Protein AF-A0A6I5CFZ6-F1 (afdb_monomer_lite)

Foldseek 3Di:
DCCVPDVCVVVVVVVVVVCLVVDDPVQVVCCVPPVDHDDSLLVVLVVVLLVVLCVLPNPVSSVVLVVDPVSDDDSVCSVPSPCSSPPDDPPCVVVVVVVVCVVVPDPPPPPPDDDDDDDDDDDDDDDDDDDDD

Sequence (133 aa):
AAKPRLSSADALRETLRRRRASGGPAEQTFATLIGLELRPRRLRDASRLWASLTDARGVEGRDALWAHPDMLPTAADLDDPDGFVHREQLDFSELDKMLGEAASGKPDLHKKDPGEGRASEDGAGDGKDNGTE

pLDDT: mean 78.16, std 19.42, range [32.56, 95.81]

Secondary structure (DSSP, 8-state):
--GGG-TTHHHHHHHHHHHHHH--HHHHHHHHHH-----HHHHHHHHHHHHHHHHHHHHHHHHGGGGSGGGS--TTTTT-HHHHHTPPPP--HHHHHHHHHHHTT----------------------------

Radius of gyration: 34.31 Å; chains: 1; bounding box: 75×89×64 Å

Structure (mmCIF, N/CA/C/O backbone):
data_AF-A0A6I5CFZ6-F1
#
_entry.id   AF-A0A6I5CFZ6-F1
#
loop_
_atom_site.group_PDB
_atom_site.id
_atom_site.type_symbol
_atom_site.label_atom_id
_atom_site.label_alt_id
_atom_site.label_comp_id
_atom_site.label_asym_id
_atom_site.label_entity_id
_atom_site.label_seq_id
_atom_site.pdbx_PDB_ins_code
_atom_site.Cartn_x
_atom_site.Cartn_y
_atom_site.Cartn_z
_atom_site.occupancy
_atom_site.B_iso_or_equiv
_atom_site.auth_seq_id
_atom_site.auth_comp_id
_atom_site.auth_asym_id
_atom_site.auth_atom_id
_atom_site.pdbx_PDB_model_num
ATOM 1 N N . ALA A 1 1 ? 9.839 13.788 -17.012 1.00 61.31 1 ALA A N 1
ATOM 2 C CA . ALA A 1 1 ? 10.740 14.598 -16.170 1.00 61.31 1 ALA A CA 1
ATOM 3 C C . ALA A 1 1 ? 12.231 14.315 -16.419 1.00 61.31 1 ALA A C 1
ATOM 5 O O . ALA A 1 1 ? 12.897 15.201 -16.920 1.00 61.31 1 ALA A O 1
ATOM 6 N N . ALA A 1 2 ? 12.774 13.116 -16.153 1.00 71.31 2 ALA A N 1
ATOM 7 C CA . ALA A 1 2 ? 14.239 12.908 -16.143 1.00 71.31 2 ALA A CA 1
ATOM 8 C C . ALA A 1 2 ? 14.950 12.744 -17.515 1.00 71.31 2 ALA A C 1
ATOM 10 O O . ALA A 1 2 ? 16.171 12.850 -17.590 1.00 71.31 2 ALA A O 1
ATOM 11 N N . LYS A 1 3 ? 14.207 12.499 -18.604 1.00 70.94 3 LYS A N 1
ATOM 12 C CA . LYS A 1 3 ? 14.749 12.161 -19.940 1.00 70.94 3 LYS A CA 1
ATOM 13 C C . LYS A 1 3 ? 15.743 13.189 -20.535 1.00 70.94 3 LYS A C 1
ATOM 15 O O . LYS A 1 3 ? 16.739 12.752 -21.096 1.00 70.94 3 LYS A O 1
ATOM 20 N N . PRO A 1 4 ? 15.557 14.516 -20.382 1.00 81.06 4 PRO A N 1
ATOM 21 C CA . PRO A 1 4 ? 16.484 15.511 -20.938 1.00 81.06 4 PRO A CA 1
ATOM 22 C C . PRO A 1 4 ? 17.865 15.550 -20.265 1.00 81.06 4 PRO A C 1
ATOM 24 O O . PRO A 1 4 ? 18.798 16.095 -20.838 1.00 81.06 4 PRO A O 1
ATOM 27 N N . ARG A 1 5 ? 17.998 15.009 -19.044 1.00 85.19 5 ARG A N 1
ATOM 28 C CA . ARG A 1 5 ? 19.239 15.055 -18.244 1.00 85.19 5 ARG A CA 1
ATOM 29 C C . ARG A 1 5 ? 19.951 13.703 -18.144 1.00 85.19 5 ARG A C 1
ATOM 31 O O . ARG A 1 5 ? 21.043 13.626 -17.598 1.00 85.19 5 ARG A O 1
ATOM 38 N N . LEU A 1 6 ? 19.332 12.642 -18.659 1.00 86.75 6 LEU A N 1
ATOM 39 C CA . LEU A 1 6 ? 19.849 11.276 -18.633 1.00 86.75 6 LEU A CA 1
ATOM 40 C C . LEU A 1 6 ? 19.734 10.682 -20.037 1.00 86.75 6 LEU A C 1
ATOM 42 O O . LEU A 1 6 ? 18.681 10.168 -20.415 1.00 86.75 6 LEU A O 1
ATOM 46 N N . SER A 1 7 ? 20.829 10.727 -20.798 1.00 85.88 7 SER A N 1
ATOM 47 C CA . SER A 1 7 ? 20.907 10.181 -22.163 1.00 85.88 7 SER A CA 1
ATOM 48 C C . SER A 1 7 ? 20.545 8.691 -22.235 1.00 85.88 7 SER A C 1
ATOM 50 O O . SER A 1 7 ? 19.989 8.232 -23.227 1.00 85.88 7 SER A O 1
ATOM 52 N N . SER A 1 8 ? 20.782 7.944 -21.154 1.00 90.06 8 SER A N 1
ATOM 53 C CA . SER A 1 8 ? 20.478 6.516 -21.012 1.00 90.06 8 SER A CA 1
ATOM 54 C C . SER A 1 8 ? 19.150 6.216 -20.297 1.00 90.06 8 SER A C 1
ATOM 56 O O . SER A 1 8 ? 18.912 5.078 -19.889 1.00 90.06 8 SER A O 1
ATOM 58 N N . ALA A 1 9 ? 18.253 7.199 -20.144 1.00 92.31 9 ALA A N 1
ATOM 59 C CA . ALA A 1 9 ? 17.012 7.044 -19.377 1.00 92.31 9 ALA A CA 1
ATOM 60 C C . ALA A 1 9 ? 16.118 5.879 -19.844 1.00 92.31 9 ALA A C 1
ATOM 62 O O . ALA A 1 9 ? 15.521 5.198 -19.009 1.00 92.31 9 ALA A O 1
ATOM 63 N N . ASP A 1 10 ? 16.012 5.637 -21.153 1.00 91.12 10 ASP A N 1
ATOM 64 C CA . ASP A 1 10 ? 15.170 4.557 -21.684 1.00 91.12 10 ASP A CA 1
ATOM 65 C C . ASP A 1 10 ? 15.796 3.174 -21.434 1.00 91.12 10 ASP A C 1
ATOM 67 O O . ASP A 1 10 ? 15.097 2.255 -21.005 1.00 91.12 10 ASP A O 1
ATOM 71 N N . ALA A 1 11 ? 17.120 3.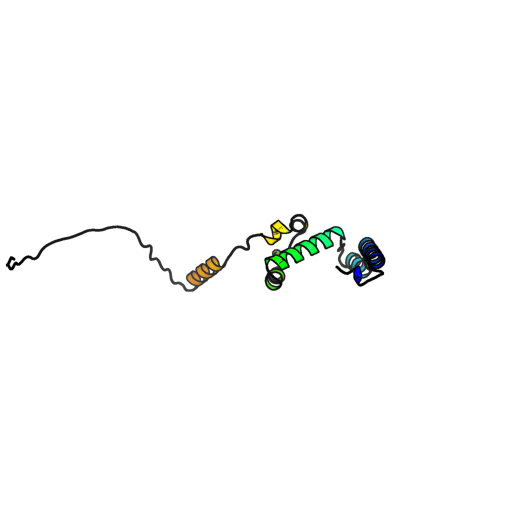044 -21.583 1.00 91.56 11 ALA A N 1
ATOM 72 C CA . ALA A 1 11 ? 17.845 1.817 -21.248 1.00 91.56 11 ALA A CA 1
ATOM 73 C C . ALA A 1 11 ? 17.735 1.493 -19.748 1.00 91.56 11 ALA A C 1
ATOM 75 O O . ALA A 1 11 ? 17.439 0.359 -19.378 1.00 91.56 11 ALA A O 1
ATOM 76 N N . LEU A 1 12 ? 17.884 2.501 -18.882 1.00 90.44 12 LEU A N 1
ATOM 77 C CA . LEU A 1 12 ? 17.695 2.357 -17.435 1.00 90.44 12 LEU A CA 1
ATOM 78 C C . LEU A 1 12 ? 16.257 1.970 -17.070 1.00 90.44 12 LEU A C 1
ATOM 80 O O . LEU A 1 12 ? 16.031 1.149 -16.183 1.00 90.44 12 LEU A O 1
ATOM 84 N N . ARG A 1 13 ? 15.250 2.531 -17.747 1.00 90.06 13 ARG A N 1
ATOM 85 C CA . ARG A 1 13 ? 13.859 2.111 -17.530 1.00 90.06 13 ARG A CA 1
ATOM 86 C C . ARG A 1 13 ? 13.639 0.659 -17.911 1.00 90.06 13 ARG A C 1
ATOM 88 O O . ARG A 1 13 ? 12.933 -0.034 -17.180 1.00 90.06 13 ARG A O 1
ATOM 95 N N . GLU A 1 14 ? 14.218 0.207 -19.018 1.00 91.25 14 GLU A N 1
ATOM 96 C CA . GLU A 1 14 ? 14.077 -1.178 -19.460 1.00 91.25 14 GLU A CA 1
ATOM 97 C C . GLU A 1 14 ? 14.771 -2.154 -18.502 1.00 91.25 14 GLU A C 1
ATOM 99 O O . GLU A 1 14 ? 14.167 -3.160 -18.124 1.00 91.25 14 GLU A O 1
ATOM 104 N N . THR A 1 15 ? 15.979 -1.846 -18.018 1.00 91.56 15 THR A N 1
ATOM 105 C CA . THR A 1 15 ? 16.656 -2.689 -17.013 1.00 91.56 15 THR A CA 1
ATOM 106 C C . THR A 1 15 ? 15.845 -2.779 -15.719 1.00 91.56 15 THR A C 1
ATOM 108 O O . THR A 1 15 ? 15.638 -3.873 -15.190 1.00 91.56 15 THR A O 1
ATOM 111 N N . LEU A 1 16 ? 15.292 -1.658 -15.247 1.00 87.19 16 LEU A N 1
ATOM 112 C CA . LEU A 1 16 ? 14.411 -1.631 -14.076 1.00 87.19 16 LEU A CA 1
ATOM 113 C C . LEU A 1 16 ? 13.090 -2.374 -14.314 1.00 87.19 16 LEU A C 1
ATOM 115 O O . LEU A 1 16 ? 12.573 -3.010 -13.395 1.00 87.19 16 LEU A O 1
ATOM 119 N N . ARG A 1 17 ? 12.528 -2.312 -15.529 1.00 85.88 17 ARG A N 1
ATOM 120 C CA . ARG A 1 17 ? 11.312 -3.052 -15.894 1.00 85.88 17 ARG A CA 1
ATOM 121 C C . ARG A 1 17 ? 11.552 -4.555 -15.826 1.00 85.88 17 ARG A C 1
ATOM 123 O O . ARG A 1 17 ? 10.740 -5.252 -15.224 1.00 85.88 17 ARG A O 1
ATOM 130 N N . ARG A 1 18 ? 12.666 -5.038 -16.384 1.00 88.44 18 ARG A N 1
ATOM 131 C CA . ARG A 1 18 ? 13.046 -6.458 -16.332 1.00 88.44 18 ARG A CA 1
ATOM 132 C C . ARG A 1 18 ? 13.274 -6.930 -14.904 1.00 88.44 18 ARG A C 1
ATOM 134 O O . ARG A 1 18 ? 12.700 -7.939 -14.518 1.00 88.44 18 ARG A O 1
ATOM 141 N N . ARG A 1 19 ? 14.006 -6.152 -14.100 1.00 85.12 19 ARG A N 1
ATOM 142 C CA . ARG A 1 19 ? 14.252 -6.469 -12.684 1.00 85.12 19 ARG A CA 1
ATOM 143 C C . ARG A 1 19 ? 12.958 -6.613 -11.878 1.00 85.12 19 ARG A C 1
ATOM 145 O O . ARG A 1 19 ? 12.859 -7.505 -11.051 1.00 85.12 19 ARG A O 1
ATOM 152 N N . ARG A 1 20 ? 11.952 -5.772 -12.146 1.00 84.56 20 ARG A N 1
ATOM 153 C CA . ARG A 1 20 ? 10.621 -5.882 -11.521 1.00 84.56 20 ARG A CA 1
ATOM 154 C C . ARG A 1 20 ? 9.804 -7.069 -12.027 1.00 84.56 20 ARG A C 1
ATOM 156 O O . ARG A 1 20 ? 8.933 -7.533 -11.309 1.00 84.56 20 ARG A O 1
ATOM 163 N N . ALA A 1 21 ? 10.033 -7.526 -13.257 1.00 82.19 21 ALA A N 1
ATOM 164 C CA . ALA A 1 21 ? 9.337 -8.685 -13.808 1.00 82.19 21 ALA A CA 1
ATOM 165 C C . ALA A 1 21 ? 9.900 -10.011 -13.271 1.00 82.19 21 ALA A C 1
ATOM 167 O O . ALA A 1 21 ? 9.132 -10.938 -13.046 1.00 82.19 21 ALA A O 1
ATOM 168 N N . SER A 1 22 ? 11.218 -10.093 -13.059 1.00 80.38 22 SER A N 1
ATOM 169 C CA . SER A 1 22 ? 11.895 -11.278 -12.508 1.00 80.38 22 SER A CA 1
ATOM 170 C C . SER A 1 22 ? 11.904 -11.339 -10.978 1.00 80.38 22 SER A C 1
ATOM 172 O O . SER A 1 22 ? 12.214 -12.380 -10.406 1.00 80.38 22 SER A O 1
ATOM 174 N N . GLY A 1 23 ? 11.624 -10.211 -10.328 1.00 79.62 23 GLY A N 1
ATOM 175 C CA . GLY A 1 23 ? 11.801 -10.024 -8.897 1.00 79.62 23 GLY A CA 1
ATOM 176 C C . GLY A 1 23 ? 13.271 -9.890 -8.482 1.00 79.62 23 GLY A C 1
ATOM 177 O O . GLY A 1 23 ? 14.195 -10.281 -9.206 1.00 79.62 23 GLY A O 1
ATOM 178 N N . GLY A 1 24 ? 13.503 -9.266 -7.331 1.00 85.75 24 GLY A N 1
ATOM 179 C CA . GLY A 1 24 ? 14.828 -9.102 -6.730 1.00 85.75 24 GLY A CA 1
ATOM 180 C C . GLY A 1 24 ? 15.222 -10.262 -5.800 1.00 85.75 24 GLY A C 1
ATOM 181 O O . GLY A 1 24 ? 14.345 -10.964 -5.302 1.00 85.75 24 GLY A O 1
ATOM 182 N N . PRO A 1 25 ? 16.520 -10.424 -5.471 1.00 85.19 25 PRO A N 1
ATOM 183 C CA . PRO A 1 25 ? 16.975 -11.449 -4.523 1.00 85.19 25 PRO A CA 1
ATOM 184 C C . PRO A 1 25 ? 16.272 -11.363 -3.161 1.00 85.19 25 PRO A C 1
ATOM 186 O O . PRO A 1 25 ? 15.902 -12.381 -2.590 1.00 85.19 25 PRO A O 1
ATOM 189 N N . ALA A 1 26 ? 16.019 -10.143 -2.674 1.00 85.56 26 ALA A N 1
ATOM 190 C CA . ALA A 1 26 ? 15.287 -9.919 -1.427 1.00 85.56 26 ALA A CA 1
ATOM 191 C C . ALA A 1 26 ? 13.841 -10.449 -1.497 1.00 85.56 26 ALA A C 1
ATOM 193 O O . ALA A 1 26 ? 13.364 -11.112 -0.581 1.00 85.56 26 ALA A O 1
ATOM 194 N N . GLU A 1 27 ? 13.150 -10.210 -2.609 1.00 87.25 27 GLU A N 1
ATOM 195 C CA . GLU A 1 27 ? 11.765 -10.652 -2.812 1.00 87.25 27 GLU A CA 1
ATOM 196 C C . GLU A 1 27 ? 11.686 -12.185 -2.864 1.00 87.25 27 GLU A C 1
ATOM 198 O O . GLU A 1 27 ? 10.788 -12.779 -2.274 1.00 87.25 27 GLU A O 1
ATOM 203 N N . GLN A 1 28 ? 12.685 -12.833 -3.473 1.00 86.69 28 GLN A N 1
ATOM 204 C CA . GLN A 1 28 ? 12.818 -14.294 -3.483 1.00 86.69 28 GLN A CA 1
ATOM 205 C C . GLN A 1 28 ? 13.075 -14.859 -2.077 1.00 86.69 28 GLN A C 1
ATOM 207 O O . GLN A 1 28 ? 12.492 -15.878 -1.702 1.00 86.69 28 GLN A O 1
ATOM 212 N N . THR A 1 29 ? 13.899 -14.187 -1.264 1.00 89.25 29 THR A N 1
ATOM 213 C CA . THR A 1 29 ? 14.120 -14.604 0.129 1.00 89.25 29 THR A CA 1
ATOM 214 C C . THR A 1 29 ? 12.857 -14.474 0.979 1.00 89.25 29 THR A C 1
ATOM 216 O O . THR A 1 29 ? 12.555 -15.396 1.729 1.00 89.25 29 THR A O 1
ATOM 219 N N . PHE A 1 30 ? 12.065 -13.406 0.825 1.00 85.94 30 PHE A N 1
ATOM 220 C CA . PHE A 1 30 ? 10.782 -13.276 1.530 1.00 85.94 30 PHE A CA 1
ATOM 221 C C . PHE A 1 30 ? 9.772 -14.338 1.095 1.00 85.94 30 PHE A C 1
ATOM 223 O O . PHE A 1 30 ? 9.138 -14.955 1.950 1.00 85.94 30 PHE A O 1
ATOM 230 N N . ALA A 1 31 ? 9.677 -14.620 -0.206 1.00 89.00 31 ALA A N 1
ATOM 231 C CA . ALA A 1 31 ? 8.832 -15.705 -0.699 1.00 89.00 31 ALA A CA 1
ATOM 232 C C . ALA A 1 31 ? 9.218 -17.053 -0.066 1.00 89.00 31 ALA A C 1
ATOM 234 O O . ALA A 1 31 ? 8.349 -17.828 0.316 1.00 89.00 31 ALA A O 1
ATOM 235 N N . THR A 1 32 ? 10.517 -17.296 0.126 1.00 91.12 32 THR A N 1
ATOM 236 C CA . THR A 1 32 ? 11.023 -18.538 0.731 1.00 91.12 32 THR A CA 1
ATOM 237 C C . THR A 1 32 ? 10.802 -18.594 2.246 1.00 91.12 32 THR 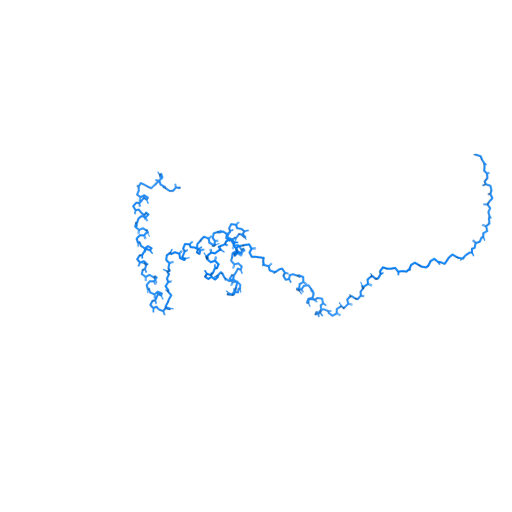A C 1
ATOM 239 O O . THR A 1 32 ? 10.450 -19.644 2.773 1.00 91.12 32 THR A O 1
ATOM 242 N N . LEU A 1 33 ? 11.018 -17.486 2.962 1.00 94.88 33 LEU A N 1
ATOM 243 C CA . LEU A 1 33 ? 10.999 -17.462 4.429 1.00 94.88 33 LEU A CA 1
ATOM 244 C C . LEU A 1 33 ? 9.593 -17.341 5.023 1.00 94.88 33 LEU A C 1
ATOM 246 O O . LEU A 1 33 ? 9.322 -17.938 6.060 1.00 94.88 33 LEU A O 1
ATOM 250 N N . ILE A 1 34 ? 8.720 -16.549 4.399 1.00 92.12 34 ILE A N 1
ATOM 251 C CA . ILE A 1 34 ? 7.397 -16.206 4.949 1.00 92.12 34 ILE A CA 1
ATOM 252 C C . ILE A 1 34 ? 6.247 -16.490 3.974 1.00 92.12 34 ILE A C 1
ATOM 254 O O . ILE A 1 34 ? 5.100 -16.179 4.281 1.00 92.12 34 ILE A O 1
ATOM 258 N N . GLY A 1 35 ? 6.528 -17.058 2.795 1.00 89.44 35 GLY A N 1
ATOM 259 C CA . GLY A 1 35 ? 5.503 -17.357 1.786 1.00 89.44 35 GLY A CA 1
ATOM 260 C C . GLY A 1 35 ? 4.893 -16.116 1.127 1.00 89.44 35 GLY A C 1
ATOM 261 O O . GLY A 1 35 ? 3.825 -16.202 0.523 1.00 89.44 35 GLY A O 1
ATOM 262 N N . LEU A 1 36 ? 5.534 -14.950 1.255 1.00 87.31 36 LEU A N 1
ATOM 263 C CA . LEU A 1 36 ? 5.009 -13.690 0.736 1.00 87.31 36 LEU A CA 1
ATOM 264 C C . LEU A 1 36 ? 5.518 -13.432 -0.685 1.00 87.31 36 LEU A C 1
ATOM 266 O O . LEU A 1 36 ? 6.706 -13.198 -0.901 1.00 87.31 36 LEU A O 1
ATOM 270 N N . GLU A 1 37 ? 4.603 -13.423 -1.653 1.00 85.75 37 GLU A N 1
ATOM 271 C CA . GLU A 1 37 ? 4.906 -13.106 -3.049 1.00 85.75 37 GLU A CA 1
ATOM 272 C C . GLU A 1 37 ? 4.535 -11.662 -3.404 1.00 85.75 37 GLU A C 1
ATOM 274 O O . GLU A 1 37 ? 3.371 -11.251 -3.379 1.00 85.75 37 GLU A O 1
ATOM 279 N N . LEU A 1 38 ? 5.533 -10.890 -3.827 1.00 84.25 38 LEU A N 1
ATOM 280 C CA . LEU A 1 38 ? 5.347 -9.512 -4.269 1.00 84.25 38 LEU A CA 1
ATOM 281 C C . LEU A 1 38 ? 4.944 -9.470 -5.746 1.00 84.25 38 LEU A C 1
ATOM 283 O O . LEU A 1 38 ? 5.766 -9.590 -6.651 1.00 84.25 38 LEU A O 1
ATOM 287 N N . ARG A 1 39 ? 3.650 -9.264 -6.010 1.00 87.50 39 ARG A N 1
ATOM 288 C CA . ARG A 1 39 ? 3.127 -9.150 -7.381 1.00 87.50 39 ARG A CA 1
ATOM 289 C C . ARG A 1 39 ? 3.385 -7.742 -7.947 1.00 87.50 39 ARG A C 1
ATOM 291 O O . ARG A 1 39 ? 2.841 -6.775 -7.408 1.00 87.50 39 ARG A O 1
ATOM 298 N N . PRO A 1 40 ? 4.084 -7.579 -9.092 1.00 86.50 40 PRO A N 1
ATOM 299 C CA . PRO A 1 40 ? 4.450 -6.256 -9.626 1.00 86.50 40 PRO A CA 1
ATOM 300 C C . PRO A 1 40 ? 3.269 -5.344 -9.984 1.00 86.50 40 PRO A C 1
ATOM 302 O O . PRO A 1 40 ? 3.420 -4.127 -10.095 1.00 86.50 40 PRO A O 1
ATOM 305 N N . ARG A 1 41 ? 2.090 -5.925 -10.239 1.00 88.38 41 ARG A N 1
ATOM 306 C CA . ARG A 1 41 ? 0.847 -5.161 -10.415 1.00 88.38 41 ARG A CA 1
ATOM 307 C C . ARG A 1 41 ? 0.393 -4.572 -9.079 1.00 88.38 41 ARG A C 1
ATOM 309 O O . ARG A 1 41 ? 0.407 -3.357 -8.951 1.00 88.38 41 ARG A O 1
ATOM 316 N N . ARG A 1 42 ? 0.170 -5.428 -8.076 1.00 90.19 42 ARG A N 1
ATOM 317 C CA . ARG A 1 42 ? -0.278 -5.034 -6.730 1.00 90.19 42 ARG A CA 1
ATOM 318 C C . ARG A 1 42 ? 0.647 -4.016 -6.060 1.00 90.19 42 ARG A C 1
ATOM 320 O O . ARG A 1 42 ? 0.161 -3.088 -5.435 1.00 90.19 42 ARG A O 1
ATOM 327 N N . LEU A 1 43 ? 1.963 -4.121 -6.258 1.00 88.56 43 LEU A N 1
ATOM 328 C CA . LEU A 1 43 ? 2.921 -3.116 -5.776 1.00 88.56 43 LEU A CA 1
ATOM 329 C C . LEU A 1 43 ? 2.694 -1.719 -6.374 1.00 88.56 43 LEU A C 1
ATOM 331 O O . LEU A 1 43 ? 2.824 -0.717 -5.675 1.00 88.56 43 LEU A O 1
ATOM 335 N N . ARG A 1 44 ? 2.362 -1.639 -7.669 1.00 90.12 44 ARG A N 1
ATOM 336 C CA . ARG A 1 44 ? 2.050 -0.358 -8.316 1.00 90.12 44 ARG A CA 1
ATOM 337 C C . ARG A 1 44 ? 0.726 0.199 -7.816 1.00 90.12 44 ARG A C 1
ATOM 339 O O . ARG A 1 44 ? 0.649 1.398 -7.573 1.00 90.12 44 ARG A O 1
ATOM 346 N N . ASP A 1 45 ? -0.269 -0.658 -7.641 1.00 93.31 45 ASP A N 1
ATOM 347 C CA . ASP A 1 45 ? -1.580 -0.256 -7.134 1.00 93.31 45 ASP A CA 1
ATOM 348 C C . ASP A 1 45 ? -1.454 0.276 -5.695 1.00 93.31 45 ASP A C 1
ATOM 350 O O . ASP A 1 45 ? -1.888 1.389 -5.413 1.00 93.31 45 ASP A O 1
ATOM 354 N N . ALA A 1 46 ? -0.693 -0.413 -4.837 1.00 94.56 46 ALA A N 1
ATOM 355 C CA . ALA A 1 46 ? -0.355 0.066 -3.496 1.00 94.56 46 ALA A CA 1
ATOM 356 C C . ALA A 1 46 ? 0.392 1.405 -3.530 1.00 94.56 46 ALA A C 1
ATOM 358 O O . ALA A 1 46 ? 0.042 2.326 -2.801 1.00 94.56 46 ALA A O 1
ATOM 359 N N . SER A 1 47 ? 1.393 1.558 -4.407 1.00 93.81 47 SER A N 1
ATOM 360 C CA . SER A 1 47 ? 2.117 2.831 -4.523 1.00 93.81 47 SER A CA 1
ATOM 361 C C . SER A 1 47 ? 1.214 3.999 -4.933 1.00 93.81 47 SER A C 1
ATOM 363 O O . SER A 1 47 ? 1.436 5.119 -4.484 1.00 93.81 47 SER A O 1
ATOM 365 N N . ARG A 1 48 ? 0.191 3.742 -5.761 1.00 94.62 48 ARG A N 1
ATOM 366 C CA . ARG A 1 48 ? -0.795 4.750 -6.165 1.00 94.62 48 ARG A CA 1
ATOM 367 C C . ARG A 1 48 ? -1.695 5.134 -5.001 1.00 94.62 48 ARG A C 1
ATOM 369 O O . ARG A 1 48 ? -1.834 6.323 -4.760 1.00 94.62 48 ARG A O 1
ATOM 376 N N . LEU A 1 49 ? -2.219 4.149 -4.270 1.00 95.81 49 LEU A N 1
ATOM 377 C CA . LEU A 1 49 ? -3.037 4.381 -3.079 1.00 95.81 49 LEU A CA 1
ATOM 378 C C . LEU A 1 49 ? -2.288 5.209 -2.034 1.00 95.81 49 LEU A C 1
ATOM 380 O O . LEU A 1 49 ? -2.811 6.187 -1.517 1.00 95.81 49 LEU A O 1
ATOM 384 N N . TRP A 1 50 ? -1.039 4.856 -1.731 1.00 95.50 50 TRP A N 1
ATOM 385 C CA . TRP A 1 50 ? -0.268 5.596 -0.732 1.00 95.50 50 TRP A CA 1
ATOM 386 C C . TRP A 1 50 ? 0.087 7.013 -1.192 1.00 95.50 50 TRP A C 1
ATOM 388 O O . TRP A 1 50 ? 0.165 7.915 -0.358 1.00 95.50 50 TRP A O 1
ATOM 398 N N . ALA A 1 51 ? 0.284 7.226 -2.497 1.00 95.31 51 ALA A N 1
ATOM 399 C CA . ALA A 1 51 ? 0.474 8.559 -3.058 1.00 95.31 51 ALA A CA 1
ATOM 400 C C . ALA A 1 51 ? -0.807 9.400 -2.956 1.00 95.31 51 ALA A C 1
ATOM 402 O O . ALA A 1 51 ? -0.750 10.484 -2.386 1.00 95.31 51 ALA A O 1
ATOM 403 N N . SER A 1 52 ? -1.961 8.881 -3.394 1.00 94.62 52 SER A N 1
ATOM 404 C CA . SER A 1 52 ? -3.238 9.602 -3.295 1.00 94.62 52 SER A CA 1
ATOM 405 C C . SER A 1 52 ? -3.631 9.887 -1.845 1.00 94.62 52 SER A C 1
ATOM 407 O O . SER A 1 52 ? -4.096 10.980 -1.536 1.00 94.62 52 SER A O 1
ATOM 409 N N . LEU A 1 53 ? -3.368 8.953 -0.929 1.00 94.38 53 LEU A N 1
ATOM 410 C CA . LEU A 1 53 ? -3.590 9.159 0.500 1.00 94.38 53 LEU A CA 1
ATOM 411 C C . LEU A 1 53 ? -2.692 10.262 1.072 1.00 94.38 53 LEU A C 1
ATOM 413 O O . LEU A 1 53 ? -3.154 11.074 1.871 1.00 94.38 53 LEU A O 1
ATOM 417 N N . THR A 1 54 ? -1.424 10.304 0.649 1.00 95.19 54 THR A N 1
ATOM 418 C CA . THR A 1 54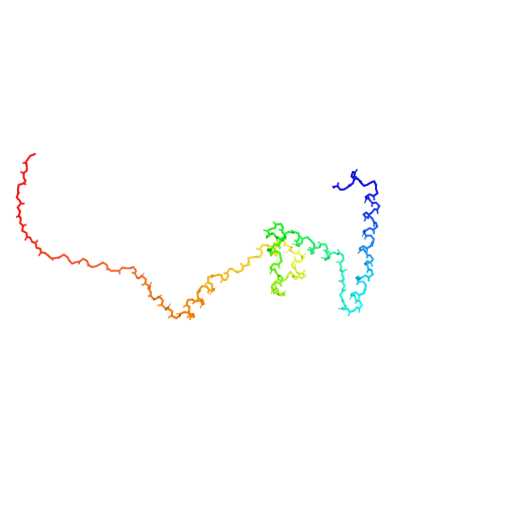 ? -0.484 11.363 1.051 1.00 95.19 54 THR A CA 1
ATOM 419 C C . THR A 1 54 ? -0.931 12.718 0.502 1.00 95.19 54 THR A C 1
ATOM 421 O O . THR A 1 54 ? -0.893 13.705 1.229 1.00 95.19 54 THR A O 1
ATOM 424 N N . ASP A 1 55 ? -1.396 12.770 -0.748 1.00 95.06 55 ASP A N 1
ATOM 425 C CA . ASP A 1 55 ? -1.892 13.999 -1.376 1.00 95.06 55 ASP A CA 1
ATOM 426 C C . ASP A 1 55 ? -3.169 14.515 -0.688 1.00 95.06 55 ASP A C 1
ATOM 428 O O . ASP A 1 55 ? -3.337 15.721 -0.519 1.00 95.06 55 ASP A O 1
ATOM 432 N N . ALA A 1 56 ? -4.056 13.613 -0.253 1.00 92.81 56 ALA A N 1
ATOM 433 C CA . ALA A 1 56 ? -5.325 13.970 0.377 1.00 92.81 56 ALA A CA 1
ATOM 434 C C . ALA A 1 56 ? -5.215 14.310 1.873 1.00 92.81 56 ALA A C 1
ATOM 436 O O . ALA A 1 56 ? -5.949 15.172 2.354 1.00 92.81 56 ALA A O 1
ATOM 437 N N . ARG A 1 57 ? -4.349 13.617 2.629 1.00 90.62 57 ARG A N 1
ATOM 438 C CA . ARG A 1 57 ? -4.296 13.697 4.106 1.00 90.62 57 ARG A CA 1
ATOM 439 C C . ARG A 1 57 ? -2.929 14.092 4.674 1.00 90.62 57 ARG A C 1
ATOM 441 O O . ARG A 1 57 ? -2.781 14.177 5.891 1.00 90.62 57 ARG A O 1
ATOM 448 N N . GLY A 1 58 ? -1.932 14.327 3.825 1.00 94.44 58 GLY A N 1
ATOM 449 C CA . GLY A 1 58 ? -0.556 14.575 4.250 1.00 94.44 58 GLY A CA 1
ATOM 450 C C . GLY A 1 58 ? 0.167 13.314 4.733 1.00 94.44 58 GLY A C 1
ATOM 451 O O . GLY A 1 58 ? -0.373 12.203 4.738 1.00 94.44 58 GLY A O 1
ATOM 452 N N . VAL A 1 59 ? 1.426 13.487 5.139 1.00 95.50 59 VAL A N 1
ATOM 453 C CA . VAL A 1 59 ? 2.279 12.385 5.616 1.00 95.50 59 VAL A CA 1
ATOM 454 C C . VAL A 1 59 ? 1.791 11.882 6.972 1.00 95.50 59 VAL A C 1
ATOM 456 O O . VAL A 1 59 ? 1.709 10.678 7.191 1.00 95.50 59 VAL A O 1
ATOM 459 N N . GLU A 1 60 ? 1.386 12.795 7.849 1.00 94.50 60 GLU A N 1
ATOM 460 C CA . GLU A 1 60 ? 0.894 12.502 9.192 1.00 94.50 60 GLU A CA 1
ATOM 461 C C . GLU A 1 60 ? -0.407 11.695 9.138 1.00 94.50 60 GLU A C 1
ATOM 463 O O . GLU A 1 60 ? -0.545 10.696 9.840 1.00 94.50 60 GLU A O 1
ATOM 468 N N . GLY A 1 61 ? -1.341 12.075 8.258 1.00 91.44 61 GLY A N 1
ATOM 469 C CA . GLY A 1 61 ? -2.603 11.355 8.078 1.00 91.44 61 GLY A CA 1
ATOM 470 C C . GLY A 1 61 ? -2.413 9.953 7.497 1.00 91.44 61 GLY A C 1
ATOM 471 O O . GLY A 1 61 ? -3.110 9.019 7.894 1.00 91.44 61 GLY A O 1
ATOM 472 N N . ARG A 1 62 ? -1.437 9.779 6.597 1.00 93.06 62 ARG A N 1
ATOM 473 C CA . ARG A 1 62 ? -1.040 8.458 6.098 1.00 93.06 62 ARG A CA 1
ATOM 474 C C . ARG A 1 62 ? -0.462 7.596 7.217 1.00 93.06 62 ARG A C 1
ATOM 476 O O . ARG A 1 62 ? -0.830 6.429 7.352 1.00 93.06 62 ARG A O 1
ATOM 483 N N . ASP A 1 63 ? 0.469 8.158 7.978 1.00 94.38 63 ASP A N 1
ATOM 484 C CA . ASP A 1 63 ? 1.231 7.410 8.971 1.00 94.38 63 ASP A CA 1
ATOM 485 C C . ASP A 1 63 ? 0.370 7.058 10.199 1.00 94.38 63 ASP A C 1
ATOM 487 O O . ASP A 1 63 ? 0.576 6.013 10.815 1.00 94.38 63 ASP A O 1
ATOM 491 N N . ALA A 1 64 ? -0.674 7.842 10.491 1.00 92.44 64 ALA A N 1
ATOM 492 C CA . ALA A 1 64 ? -1.659 7.542 11.530 1.00 92.44 64 ALA A CA 1
ATOM 493 C C . ALA A 1 64 ? -2.390 6.199 11.326 1.00 92.44 64 ALA A C 1
ATOM 495 O O . ALA A 1 64 ? -2.812 5.588 12.306 1.00 92.44 64 ALA A O 1
ATOM 496 N N . LEU A 1 65 ? -2.500 5.689 10.090 1.00 92.31 65 LEU A N 1
ATOM 497 C CA . LEU A 1 65 ? -3.112 4.376 9.831 1.00 92.31 65 LEU A CA 1
ATOM 498 C C . LEU A 1 65 ? -2.343 3.217 10.476 1.00 92.31 65 LEU A C 1
ATOM 500 O O . LEU A 1 65 ? -2.922 2.167 10.731 1.00 92.31 65 LEU A O 1
ATOM 504 N N . TRP A 1 66 ? -1.057 3.395 10.782 1.00 93.50 66 TRP A N 1
ATOM 505 C CA . TRP A 1 66 ? -0.260 2.373 11.461 1.00 93.50 66 TRP A CA 1
ATOM 506 C C . TRP A 1 66 ? -0.556 2.264 12.959 1.00 93.50 66 TRP A C 1
ATOM 508 O O . TRP A 1 66 ? -0.031 1.361 13.608 1.00 93.50 66 TRP A O 1
ATOM 518 N N . ALA A 1 67 ? -1.404 3.138 13.513 1.00 92.56 67 ALA A N 1
ATOM 519 C CA . ALA A 1 67 ? -1.828 3.055 14.908 1.00 92.56 67 ALA A CA 1
ATOM 520 C C . ALA A 1 67 ? -2.562 1.739 15.218 1.00 92.56 67 ALA A C 1
ATOM 522 O O . ALA A 1 67 ? -2.488 1.251 16.346 1.00 92.56 67 ALA A O 1
ATOM 523 N N . HIS A 1 68 ? -3.239 1.148 14.227 1.00 91.31 68 HIS A N 1
ATOM 524 C CA . HIS A 1 68 ? -3.874 -0.157 14.369 1.00 91.31 68 HIS A CA 1
ATOM 525 C C . HIS A 1 68 ? -3.841 -0.947 13.049 1.00 91.31 68 HIS A C 1
ATOM 527 O O . HIS A 1 68 ? -4.164 -0.382 12.004 1.00 91.31 68 HIS A O 1
ATOM 533 N N . PRO A 1 69 ? -3.516 -2.255 13.059 1.00 90.25 69 PRO A N 1
ATOM 534 C CA . PRO A 1 69 ? -3.418 -3.058 11.834 1.00 90.25 69 PRO A CA 1
ATOM 535 C C . PRO A 1 69 ? -4.712 -3.089 11.006 1.00 90.25 69 PRO A C 1
ATOM 537 O O . PRO A 1 69 ? -4.644 -3.112 9.781 1.00 90.25 69 PRO A O 1
ATOM 540 N N . ASP A 1 70 ? -5.878 -3.021 11.650 1.00 90.75 70 ASP A N 1
ATOM 541 C CA . ASP A 1 70 ? -7.185 -3.059 10.967 1.00 90.75 70 ASP A CA 1
ATOM 542 C C . ASP A 1 70 ? -7.505 -1.792 10.157 1.00 90.75 70 ASP A C 1
ATOM 544 O O . ASP A 1 70 ? -8.460 -1.769 9.381 1.00 90.75 70 ASP A O 1
ATOM 548 N N . MET A 1 71 ? -6.731 -0.720 10.344 1.00 91.31 71 MET A N 1
ATOM 549 C CA . MET A 1 71 ? -6.880 0.516 9.576 1.00 91.31 71 MET A CA 1
ATOM 550 C C . MET A 1 71 ? -6.100 0.488 8.260 1.00 91.31 71 MET A C 1
ATOM 552 O O . MET A 1 71 ? -6.277 1.380 7.429 1.00 91.31 71 MET A O 1
ATOM 556 N N . LEU A 1 72 ? -5.230 -0.505 8.061 1.00 93.62 72 LEU A N 1
ATOM 557 C CA . LEU A 1 72 ? -4.426 -0.595 6.853 1.00 93.62 72 LEU A CA 1
ATOM 558 C C . LEU A 1 72 ? -5.287 -0.976 5.638 1.00 93.62 72 LEU A C 1
ATOM 560 O O . LEU A 1 72 ? -6.228 -1.763 5.767 1.00 93.62 72 LEU A O 1
ATOM 564 N N . PRO A 1 73 ? -4.941 -0.469 4.441 1.00 93.88 73 PRO A N 1
ATOM 565 C CA . PRO A 1 73 ? -5.595 -0.878 3.209 1.00 93.88 73 PRO A CA 1
ATOM 566 C C . PRO A 1 73 ? -5.483 -2.388 2.994 1.00 93.88 73 PRO A C 1
ATOM 568 O O . PRO A 1 73 ? -4.416 -2.994 3.137 1.00 93.88 73 PRO A O 1
ATOM 571 N N . THR A 1 74 ? -6.589 -2.988 2.584 1.00 93.25 74 THR A N 1
ATOM 572 C CA . THR A 1 74 ? -6.693 -4.386 2.185 1.00 93.25 74 THR A CA 1
ATOM 573 C C . THR A 1 74 ? -6.417 -4.556 0.691 1.00 93.25 74 THR A C 1
ATOM 575 O O . THR A 1 74 ? -6.216 -3.602 -0.059 1.00 93.25 74 THR A O 1
ATOM 578 N N . ALA A 1 75 ? -6.437 -5.804 0.215 1.00 91.75 75 ALA A N 1
ATOM 579 C CA . ALA A 1 75 ? -6.292 -6.089 -1.210 1.00 91.75 75 ALA A CA 1
ATOM 580 C C . ALA A 1 75 ? -7.422 -5.493 -2.072 1.00 91.75 75 ALA A C 1
ATOM 582 O O . ALA A 1 75 ? -7.164 -5.194 -3.235 1.00 91.75 75 ALA A O 1
ATOM 583 N N . ALA A 1 76 ? -8.632 -5.326 -1.522 1.00 93.00 76 ALA A N 1
ATOM 584 C CA . ALA A 1 76 ? -9.768 -4.737 -2.236 1.00 93.00 76 ALA A CA 1
ATOM 585 C C . ALA A 1 76 ? -9.594 -3.224 -2.425 1.00 93.00 76 ALA A C 1
ATOM 587 O O . ALA A 1 76 ? -9.901 -2.694 -3.487 1.00 93.00 76 ALA A O 1
ATOM 588 N N . ASP A 1 77 ? -9.000 -2.552 -1.441 1.00 94.31 77 ASP A N 1
ATOM 589 C CA . ASP A 1 77 ? -8.701 -1.118 -1.509 1.00 94.31 77 ASP A CA 1
ATOM 590 C C . ASP A 1 77 ? -7.659 -0.800 -2.595 1.00 94.31 77 ASP A C 1
ATOM 592 O O . ASP A 1 77 ? -7.622 0.296 -3.142 1.00 94.31 77 ASP A O 1
ATOM 596 N N . LEU A 1 78 ? -6.830 -1.779 -2.981 1.00 93.25 78 LEU A N 1
ATOM 597 C CA . LEU A 1 78 ? -5.923 -1.634 -4.125 1.00 93.25 78 LEU A CA 1
ATOM 598 C C . LEU A 1 78 ? -6.656 -1.601 -5.473 1.00 93.25 78 LEU A C 1
ATOM 600 O O . LEU A 1 78 ? -6.092 -1.104 -6.448 1.00 93.25 78 LEU A O 1
ATOM 604 N N . ASP A 1 79 ? -7.860 -2.171 -5.545 1.00 92.25 79 ASP A N 1
ATOM 605 C CA . ASP A 1 79 ? -8.695 -2.155 -6.747 1.00 92.25 79 ASP A CA 1
ATOM 606 C C . ASP A 1 79 ? -9.500 -0.839 -6.856 1.00 92.25 79 ASP A C 1
ATOM 608 O O . ASP A 1 79 ? -9.786 -0.410 -7.975 1.00 92.25 79 ASP A O 1
ATOM 612 N N . ASP A 1 80 ? -9.770 -0.162 -5.729 1.00 90.44 80 ASP A N 1
ATOM 613 C CA . ASP A 1 80 ? -10.391 1.173 -5.647 1.00 90.44 80 ASP A CA 1
ATOM 614 C C . ASP A 1 80 ? -9.654 2.108 -4.654 1.00 90.44 80 ASP A C 1
ATOM 616 O O . ASP A 1 80 ? -10.074 2.281 -3.503 1.00 90.44 80 ASP A O 1
ATOM 620 N N . PRO A 1 81 ? -8.538 2.733 -5.085 1.00 88.38 81 PRO A N 1
ATOM 621 C CA . PRO A 1 81 ? -7.747 3.604 -4.217 1.00 88.38 81 PRO A CA 1
ATOM 622 C C . PRO A 1 81 ? -8.499 4.851 -3.746 1.00 88.38 81 PRO A C 1
ATOM 624 O O . PRO A 1 81 ? -8.299 5.293 -2.614 1.00 88.38 81 PRO A O 1
ATOM 627 N N . ASP A 1 82 ? -9.344 5.427 -4.603 1.00 88.12 82 ASP A N 1
ATOM 628 C CA . ASP A 1 82 ? -10.068 6.665 -4.300 1.00 88.12 82 ASP A CA 1
ATOM 629 C C . ASP A 1 82 ? -11.148 6.407 -3.241 1.00 88.12 82 ASP A C 1
ATOM 631 O O . ASP A 1 82 ? -11.300 7.199 -2.306 1.00 88.12 82 ASP A O 1
ATOM 635 N N . GLY A 1 83 ? -11.826 5.255 -3.321 1.00 90.62 83 GLY A N 1
ATOM 636 C CA . GLY A 1 83 ? -12.775 4.804 -2.304 1.00 90.62 83 GLY A CA 1
ATOM 637 C C . GLY A 1 83 ? -12.147 4.692 -0.913 1.00 90.62 83 GLY A C 1
ATOM 638 O O . GLY A 1 83 ? -12.727 5.161 0.068 1.00 90.62 83 GLY A O 1
ATOM 639 N N . PHE A 1 84 ? -10.928 4.154 -0.811 1.00 92.06 84 PHE A N 1
ATOM 640 C CA . PHE A 1 84 ? -10.219 4.087 0.470 1.00 92.06 84 PHE A CA 1
ATOM 641 C C . PHE A 1 84 ? -9.810 5.472 0.987 1.00 92.06 84 PHE A C 1
ATOM 643 O O . PHE A 1 84 ? -10.004 5.784 2.163 1.00 92.06 84 PHE A O 1
ATOM 650 N N . VAL A 1 85 ? -9.266 6.332 0.121 1.00 90.31 85 VAL A N 1
ATOM 651 C CA . VAL A 1 85 ? -8.790 7.672 0.510 1.00 90.31 85 VAL A CA 1
ATOM 652 C C . VAL A 1 85 ? -9.921 8.561 1.021 1.00 90.31 85 VAL A C 1
ATOM 654 O O . VAL A 1 85 ? -9.703 9.348 1.947 1.00 90.31 85 VAL A O 1
ATOM 657 N N . HIS A 1 86 ? -11.126 8.421 0.473 1.00 86.56 86 HIS A N 1
ATOM 658 C CA . HIS A 1 86 ? -12.300 9.197 0.874 1.00 86.56 86 HIS A CA 1
ATOM 659 C C . HIS A 1 86 ? -13.208 8.490 1.881 1.00 86.56 86 HIS A C 1
ATOM 661 O O . HIS A 1 86 ? -14.232 9.051 2.266 1.00 86.56 86 HIS A O 1
ATOM 667 N N . ARG A 1 87 ? -12.824 7.303 2.365 1.00 85.06 87 ARG A N 1
ATOM 668 C CA . ARG A 1 87 ? -13.503 6.645 3.482 1.00 85.06 87 ARG A CA 1
ATOM 669 C C . ARG A 1 87 ? -13.567 7.597 4.673 1.00 85.06 87 ARG A C 1
ATOM 671 O O . ARG A 1 87 ? -12.523 7.975 5.219 1.00 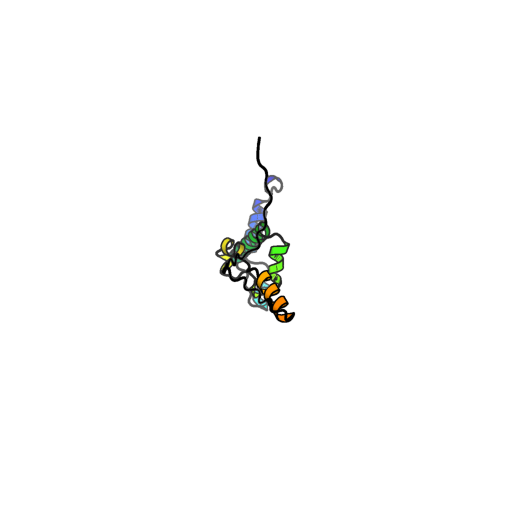85.06 87 ARG A O 1
ATOM 678 N N . GLU A 1 88 ? -14.785 7.946 5.080 1.00 65.81 88 GLU A N 1
ATOM 679 C CA . GLU A 1 88 ? -15.028 8.725 6.289 1.00 65.81 88 GLU A CA 1
ATOM 680 C C . GLU A 1 88 ? -14.409 7.991 7.484 1.00 65.81 88 GLU A C 1
ATOM 682 O O . GLU A 1 88 ? -14.755 6.849 7.798 1.00 65.81 88 GLU A O 1
ATOM 687 N N . GLN A 1 89 ? -13.437 8.636 8.131 1.00 67.56 89 GLN A N 1
ATOM 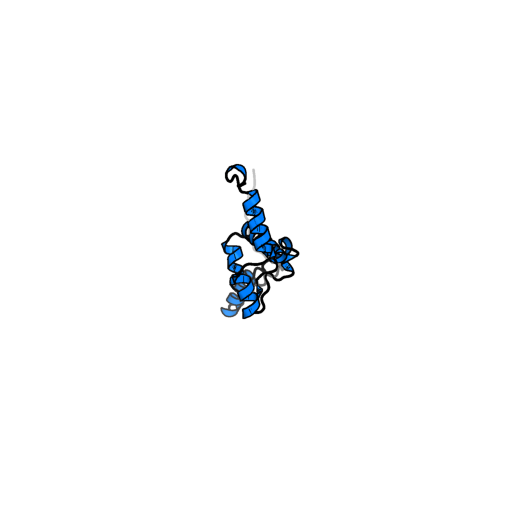688 C CA . GLN A 1 89 ? -13.031 8.241 9.471 1.00 67.56 89 GLN A CA 1
ATOM 689 C C . GLN A 1 89 ? -14.147 8.696 10.398 1.00 67.56 89 GLN A C 1
ATOM 691 O O . GLN A 1 89 ? -14.451 9.884 10.458 1.00 67.56 89 GLN A O 1
ATOM 696 N N . LEU A 1 90 ? -14.781 7.735 11.068 1.00 66.00 90 LEU A N 1
ATOM 697 C CA . LEU A 1 90 ? -15.803 8.021 12.064 1.00 66.00 90 LEU A CA 1
ATOM 698 C C . LEU A 1 90 ? -15.196 8.960 13.113 1.00 66.00 90 LEU A C 1
ATOM 700 O O . LEU A 1 90 ? -14.186 8.630 13.737 1.00 66.00 90 LEU A O 1
ATOM 704 N N . ASP A 1 91 ? -15.788 10.143 13.262 1.00 65.88 91 ASP A N 1
ATOM 705 C CA . ASP A 1 91 ? -15.395 11.095 14.292 1.00 65.88 91 ASP A CA 1
ATOM 706 C C . ASP A 1 91 ? -15.958 10.626 15.637 1.00 65.88 91 ASP A C 1
ATOM 708 O O . ASP A 1 91 ? -17.145 10.770 15.931 1.00 65.88 91 ASP A O 1
ATOM 712 N N . PHE A 1 92 ? -15.094 10.020 16.450 1.00 75.62 92 PHE A N 1
ATOM 713 C CA . PHE A 1 92 ? -15.448 9.553 17.788 1.00 75.62 92 PHE A CA 1
ATOM 714 C C . PHE A 1 92 ? -15.325 10.646 18.858 1.00 75.62 92 PHE A C 1
ATOM 716 O O . PHE A 1 92 ? -15.535 10.353 20.032 1.00 75.62 92 PHE A O 1
ATOM 723 N N . SER A 1 93 ? -15.026 11.898 18.490 1.00 79.38 93 SER A N 1
ATOM 724 C CA . SER A 1 93 ? -14.833 12.990 19.455 1.00 79.38 93 SER A CA 1
ATOM 725 C C . SER A 1 93 ? -16.085 13.255 20.295 1.00 79.38 93 SER A C 1
ATOM 727 O O . SER A 1 93 ? -15.983 13.518 21.489 1.00 79.38 93 SER A O 1
ATOM 729 N N . GLU A 1 94 ? -17.277 13.151 19.702 1.00 80.50 94 GLU A N 1
ATOM 730 C CA . GLU A 1 94 ? -18.544 13.263 20.441 1.00 80.50 94 GLU A CA 1
ATOM 731 C C . GLU A 1 94 ? -18.766 12.074 21.385 1.00 80.50 94 GLU A C 1
ATOM 733 O O . GLU A 1 94 ? -19.238 12.245 22.508 1.00 80.50 94 GLU A O 1
ATOM 738 N N . LEU A 1 95 ? -18.356 10.872 20.974 1.00 83.06 95 LEU A N 1
ATOM 739 C CA . LEU A 1 95 ? -18.464 9.673 21.805 1.00 83.06 95 LEU A CA 1
ATOM 740 C C . LEU A 1 95 ? -17.538 9.754 23.030 1.00 83.06 95 LEU A C 1
ATOM 742 O O . LEU A 1 95 ? -17.935 9.386 24.134 1.00 83.06 95 LEU A O 1
ATOM 746 N N . ASP A 1 96 ? -16.322 10.266 22.832 1.00 84.94 96 ASP A N 1
ATOM 747 C CA . ASP A 1 96 ? -15.328 10.470 23.887 1.00 84.94 96 ASP A CA 1
ATOM 748 C C . ASP A 1 96 ? -15.795 11.523 24.905 1.00 84.94 96 ASP A C 1
ATOM 750 O O . ASP A 1 96 ? -15.718 11.296 26.115 1.00 84.94 96 ASP A O 1
ATOM 754 N N . LYS A 1 97 ? -16.404 12.624 24.434 1.00 87.38 97 LYS A N 1
ATOM 755 C CA . LYS A 1 97 ? -17.056 13.618 25.304 1.00 87.38 97 LYS A CA 1
ATOM 756 C C . LYS A 1 97 ? -18.172 12.995 26.140 1.00 87.38 97 LYS A C 1
ATOM 758 O O . LYS A 1 97 ? -18.154 13.137 27.361 1.00 87.38 97 LYS A O 1
ATOM 763 N N . MET A 1 98 ? -19.101 12.265 25.514 1.00 85.25 98 MET A N 1
ATOM 764 C CA . MET A 1 98 ? -20.206 11.609 26.227 1.00 85.25 98 MET A CA 1
ATOM 765 C C . MET A 1 98 ? -19.703 10.601 27.269 1.00 85.25 98 MET A C 1
ATOM 767 O O . MET A 1 98 ? -20.258 10.506 28.365 1.00 85.25 98 MET A O 1
ATOM 771 N N . LEU A 1 99 ? -18.638 9.855 26.958 1.00 86.31 99 LEU A N 1
ATOM 772 C CA . LEU A 1 99 ? -18.040 8.901 27.890 1.00 86.31 99 LEU A CA 1
ATOM 773 C C . LEU A 1 99 ? -17.340 9.606 29.062 1.00 86.31 99 LEU A C 1
ATOM 775 O O . LEU A 1 99 ? -17.480 9.169 30.205 1.00 86.31 99 LEU A O 1
ATOM 779 N N . GLY A 1 100 ? -16.641 10.714 28.807 1.00 87.12 100 GLY A N 1
ATOM 780 C CA . GLY A 1 100 ? -16.041 11.557 29.843 1.00 87.12 100 GLY A CA 1
ATOM 781 C C . GLY A 1 100 ? -17.079 12.211 30.763 1.00 87.12 100 GLY A C 1
ATOM 782 O O . GLY A 1 100 ? -16.900 12.246 31.984 1.00 87.12 100 GLY A O 1
ATOM 783 N N . GLU A 1 101 ? -18.202 12.674 30.213 1.00 84.25 101 GLU A N 1
ATOM 784 C CA . GLU A 1 101 ? -19.341 13.206 30.975 1.00 84.25 101 GLU A CA 1
ATOM 785 C C . GLU A 1 101 ? -19.996 12.126 31.851 1.00 84.25 101 GLU A C 1
ATOM 787 O O . GLU A 1 101 ? -20.237 12.345 33.041 1.00 84.25 101 GLU A O 1
ATOM 792 N N . ALA A 1 102 ? -20.197 10.921 31.309 1.00 81.38 102 ALA A N 1
ATOM 793 C CA . ALA A 1 102 ? -20.735 9.790 32.062 1.00 81.38 102 ALA A CA 1
ATOM 794 C C . ALA A 1 102 ? -19.787 9.328 33.184 1.00 81.38 102 ALA A C 1
ATOM 796 O O . ALA A 1 102 ? -20.227 9.093 34.310 1.00 81.38 102 ALA A O 1
ATOM 797 N N . ALA A 1 103 ? -18.481 9.241 32.909 1.00 82.50 103 ALA A N 1
ATOM 798 C CA . ALA A 1 103 ? -17.464 8.855 33.889 1.00 82.50 103 ALA A CA 1
ATOM 799 C C . ALA A 1 103 ? -17.265 9.910 34.993 1.00 82.50 103 ALA A C 1
ATOM 801 O O . ALA A 1 103 ? -16.920 9.564 36.122 1.00 82.50 103 ALA A O 1
ATOM 802 N N . SER A 1 104 ? -17.509 11.190 34.691 1.00 79.44 104 SER A N 1
ATOM 803 C CA . SER A 1 104 ? -17.464 12.287 35.668 1.00 79.44 104 SER A CA 1
ATOM 804 C C . SER A 1 104 ? -18.753 12.442 36.490 1.00 79.44 104 SER A C 1
ATOM 806 O O . SER A 1 104 ? -18.793 13.263 37.409 1.00 79.44 104 SER A O 1
ATOM 808 N N . GLY A 1 105 ? -19.781 11.624 36.224 1.00 60.62 105 GLY A N 1
ATOM 809 C CA . GLY A 1 105 ? -20.947 11.459 37.094 1.00 60.62 105 GLY A CA 1
ATOM 810 C C . GLY A 1 105 ? -21.865 12.679 37.193 1.00 60.62 105 GLY A C 1
ATOM 811 O O . GLY A 1 105 ? -22.578 12.811 38.187 1.00 60.62 105 GLY A O 1
ATOM 812 N N . LYS A 1 106 ? -21.864 13.580 36.201 1.00 60.19 106 LYS A N 1
ATOM 813 C CA . LYS A 1 106 ? -22.779 14.732 36.158 1.00 60.19 106 LYS A CA 1
ATOM 814 C C . LYS A 1 106 ? -23.900 14.486 35.144 1.00 60.19 106 LYS A C 1
ATOM 816 O O . LYS A 1 106 ? -23.711 14.772 33.966 1.00 60.19 106 LYS A O 1
ATOM 821 N N . PRO A 1 107 ? -25.071 13.978 35.562 1.00 50.53 107 PRO A N 1
ATOM 822 C CA . PRO A 1 107 ? -26.229 13.944 34.687 1.00 50.53 107 PRO A CA 1
ATOM 823 C C . PRO A 1 107 ? -26.791 15.366 34.594 1.00 50.53 107 PRO A C 1
ATOM 825 O O . PRO A 1 107 ? -27.473 15.816 35.515 1.00 50.53 107 PRO A O 1
ATOM 828 N N . ASP A 1 108 ? -26.506 16.091 33.513 1.00 56.91 108 ASP A N 1
ATOM 829 C CA . ASP A 1 108 ? -27.234 17.331 33.240 1.00 56.91 108 ASP A CA 1
ATOM 830 C C . ASP A 1 108 ? -28.565 16.985 32.555 1.00 56.91 108 ASP A C 1
ATOM 832 O O . ASP A 1 108 ? -28.645 16.708 31.359 1.00 56.91 108 ASP A O 1
ATOM 836 N N . LEU A 1 109 ? -29.620 16.909 33.367 1.00 59.62 109 LEU A N 1
ATOM 837 C CA . LEU A 1 109 ? -30.993 16.595 32.963 1.00 59.62 109 LEU A CA 1
ATOM 838 C C . LEU A 1 109 ? -31.798 17.847 32.579 1.00 59.62 109 LEU A C 1
ATOM 840 O O . LEU A 1 109 ? -33.030 17.821 32.635 1.00 59.62 109 LEU A O 1
ATOM 844 N N . HIS A 1 110 ? -31.161 18.944 32.160 1.00 50.12 110 HIS A N 1
ATOM 845 C CA . HIS A 1 110 ? -31.889 20.123 31.685 1.00 50.12 110 HIS A CA 1
ATOM 846 C C . HIS A 1 110 ? -32.458 19.935 30.271 1.00 50.12 110 HIS A C 1
ATOM 848 O O . HIS A 1 110 ? -32.069 20.563 29.288 1.00 50.12 110 HIS A O 1
ATOM 854 N N . LYS A 1 111 ? -33.488 19.090 30.203 1.00 48.66 111 LYS A N 1
ATOM 855 C CA . LYS A 1 111 ? -34.502 19.088 29.157 1.00 48.66 111 LYS A CA 1
ATOM 856 C C . LYS A 1 111 ? -35.272 20.408 29.270 1.00 48.66 111 LYS A C 1
ATOM 858 O O . LYS A 1 111 ? -36.064 20.604 30.187 1.00 48.66 111 LYS A O 1
ATOM 863 N N . LYS A 1 112 ? -34.985 21.355 28.379 1.00 41.88 112 LYS A N 1
ATOM 864 C CA . LYS A 1 112 ? -35.750 22.600 28.269 1.00 41.88 112 LYS A CA 1
ATOM 865 C C . LYS A 1 112 ? -37.047 22.291 27.522 1.00 41.88 112 LYS A C 1
ATOM 867 O O . LYS A 1 112 ? -37.060 22.298 26.295 1.00 41.88 112 LYS A O 1
ATOM 872 N N . ASP A 1 113 ? -38.112 21.984 28.259 1.00 39.66 113 ASP A N 1
ATOM 873 C CA . ASP A 1 113 ? -39.461 21.929 27.690 1.00 39.66 113 ASP A CA 1
ATOM 874 C C . ASP A 1 113 ? -39.868 23.335 27.209 1.00 39.66 113 ASP A C 1
ATOM 876 O O . ASP A 1 113 ? -39.747 24.306 27.968 1.00 39.66 113 ASP A O 1
ATOM 880 N N . PRO A 1 114 ? -40.337 23.498 25.959 1.00 45.59 114 PRO A N 1
ATOM 881 C CA . PRO A 1 114 ? -40.922 24.744 25.516 1.00 45.59 114 PRO A CA 1
ATOM 882 C C . PRO A 1 114 ? -42.422 24.721 25.815 1.00 45.59 114 PRO A C 1
ATOM 884 O O . PRO A 1 114 ? -43.191 24.049 25.134 1.00 45.59 114 PRO A O 1
ATOM 887 N N . GLY A 1 115 ? -42.837 25.530 26.787 1.00 44.03 115 GLY A N 1
ATOM 888 C CA . GLY A 1 115 ? -44.190 26.077 26.814 1.00 44.03 115 GLY A CA 1
ATOM 889 C C . GLY A 1 115 ? -45.015 25.728 28.043 1.00 44.03 115 GLY A C 1
ATOM 890 O O . GLY A 1 115 ? -45.613 24.667 28.116 1.00 44.03 115 GLY A O 1
ATOM 891 N N . GLU A 1 116 ? -45.178 26.715 28.920 1.00 33.94 116 GLU A N 1
ATOM 892 C CA . GLU A 1 116 ? -46.514 27.107 29.367 1.00 33.94 116 GLU A CA 1
ATOM 893 C C . GLU A 1 116 ? -46.458 28.547 29.882 1.00 33.94 116 GLU A C 1
ATOM 895 O O . GLU A 1 116 ? -45.935 28.846 30.954 1.00 33.94 116 GLU A O 1
ATOM 900 N N . GLY A 1 117 ? -46.961 29.470 29.062 1.00 44.81 117 GLY A N 1
ATOM 901 C CA . GLY A 1 117 ? -47.311 30.803 29.519 1.00 44.81 117 GLY A CA 1
ATOM 902 C C . GLY A 1 117 ? -48.608 30.718 30.312 1.00 44.81 117 GLY A C 1
ATOM 903 O O . GLY A 1 117 ? -49.639 30.322 29.773 1.00 44.81 117 GLY A O 1
ATOM 904 N N . ARG A 1 118 ? -48.573 31.134 31.576 1.00 32.56 118 ARG A N 1
ATOM 905 C CA . ARG A 1 118 ? -49.765 31.610 32.274 1.00 32.56 118 ARG A CA 1
ATOM 906 C C . ARG A 1 118 ? -49.493 33.008 32.790 1.00 32.56 118 ARG A C 1
ATOM 908 O O . ARG A 1 118 ? -48.794 33.205 33.777 1.00 32.56 118 ARG A O 1
ATOM 915 N N . ALA A 1 119 ? -50.052 33.962 32.053 1.00 41.09 119 ALA A N 1
ATOM 916 C CA . ALA A 1 119 ? -50.343 35.288 32.549 1.00 41.09 119 ALA A CA 1
ATOM 917 C C . ALA A 1 119 ? -51.262 35.173 33.773 1.00 41.09 119 ALA A C 1
ATOM 919 O O . ALA A 1 119 ? -52.218 34.395 33.789 1.00 41.09 119 ALA A O 1
ATOM 920 N N . SER A 1 120 ? -50.951 35.941 34.805 1.00 35.16 120 SER A N 1
ATOM 921 C CA . SER A 1 120 ? -51.866 36.282 35.888 1.00 35.16 120 SER A CA 1
ATOM 922 C C . SER A 1 120 ? -51.641 37.765 36.144 1.00 35.16 120 SER A C 1
ATOM 924 O O . SER A 1 120 ? -50.707 38.149 36.842 1.00 35.16 120 SER A O 1
ATOM 926 N N . GLU A 1 121 ? -52.423 38.584 35.446 1.00 37.84 121 GLU A N 1
ATOM 927 C CA . GLU A 1 121 ? -52.642 39.987 35.782 1.00 37.84 121 GLU A CA 1
ATOM 928 C C . GLU A 1 121 ? -53.697 40.038 36.884 1.00 37.84 121 GLU A C 1
ATOM 930 O O . GLU A 1 121 ? -54.794 39.537 36.687 1.00 37.84 121 GLU A O 1
ATOM 935 N N . ASP A 1 122 ? -53.332 40.631 38.016 1.00 34.56 122 ASP A N 1
ATOM 936 C CA . ASP A 1 122 ? -54.182 41.269 39.028 1.00 34.56 122 ASP A CA 1
ATOM 937 C C . ASP A 1 122 ? -53.176 42.042 39.903 1.00 34.56 122 ASP A C 1
ATOM 939 O O . ASP A 1 122 ? -52.213 41.462 40.394 1.00 34.56 122 ASP A O 1
ATOM 943 N N . GLY A 1 123 ? -53.197 43.346 40.138 1.00 34.91 123 GLY A N 1
ATOM 944 C CA . GLY A 1 123 ? -54.182 44.396 39.963 1.00 34.91 123 GLY A CA 1
ATOM 945 C C . GLY A 1 1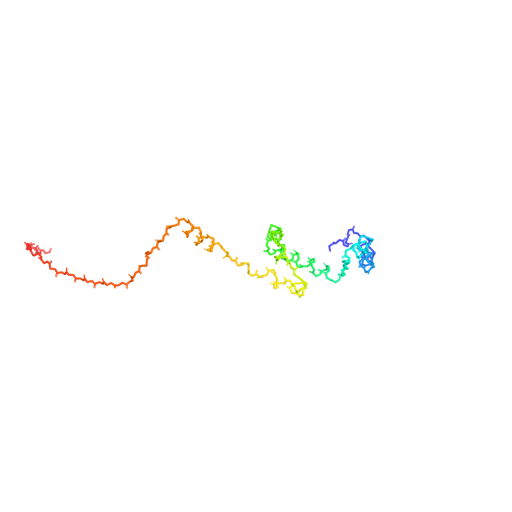23 ? -53.886 45.387 41.094 1.00 34.91 123 GLY A C 1
ATOM 946 O O . GLY A 1 123 ? -54.102 45.067 42.259 1.00 34.91 123 GLY A O 1
ATOM 947 N N . ALA A 1 124 ? -53.329 46.559 40.786 1.00 36.94 124 ALA A N 1
ATOM 948 C CA . ALA A 1 124 ? -53.182 47.652 41.749 1.00 36.94 124 ALA A CA 1
ATOM 949 C C . ALA A 1 124 ? -53.215 48.984 40.995 1.00 36.94 124 ALA A C 1
ATOM 951 O O . ALA A 1 124 ? -52.237 49.391 40.371 1.00 36.94 124 ALA A O 1
ATOM 952 N N . GLY A 1 125 ? -54.383 49.625 41.013 1.00 36.81 125 GLY A N 1
ATOM 953 C CA . GLY A 1 125 ? -54.532 51.004 40.572 1.00 36.81 125 GLY A CA 1
ATOM 954 C C . GLY A 1 125 ? -54.017 51.978 41.627 1.00 36.81 125 GLY A C 1
ATOM 955 O O . GLY A 1 125 ? -54.095 51.695 42.817 1.00 36.81 125 GLY A O 1
ATOM 956 N N . ASP A 1 126 ? -53.534 53.131 41.182 1.00 40.12 126 ASP A N 1
ATOM 957 C CA . ASP A 1 126 ? -54.075 54.428 41.593 1.00 40.12 126 ASP A CA 1
ATOM 958 C C . ASP A 1 126 ? -53.560 55.507 40.630 1.00 40.12 126 ASP A C 1
ATOM 960 O O . ASP A 1 126 ? -52.449 55.416 40.102 1.00 40.12 126 ASP A O 1
ATOM 964 N N . GLY A 1 127 ? -54.414 56.480 40.334 1.00 41.91 127 GLY A N 1
ATOM 965 C CA . GLY A 1 127 ? -54.214 57.461 39.279 1.00 41.91 127 GLY A CA 1
ATOM 966 C C . GLY A 1 127 ? -53.465 58.727 39.693 1.00 41.91 127 GLY A C 1
ATOM 967 O O . GLY A 1 127 ? -53.237 59.007 40.868 1.00 41.91 127 GLY A O 1
ATOM 968 N N . LYS A 1 128 ? -53.109 59.497 38.660 1.00 45.84 128 LYS A N 1
ATOM 969 C CA . LYS A 1 128 ? -52.981 60.967 38.579 1.00 45.84 128 LYS A CA 1
ATOM 970 C C . LYS A 1 128 ? -52.525 61.266 37.145 1.00 45.84 128 LYS A C 1
ATOM 972 O O . LYS A 1 128 ? -51.484 60.778 36.728 1.00 45.84 128 LYS A O 1
ATOM 977 N N . ASP A 1 129 ? -53.409 61.723 36.270 1.00 43.75 129 ASP A N 1
ATOM 978 C CA . ASP A 1 129 ? -53.924 63.093 36.127 1.00 43.75 129 ASP A CA 1
ATOM 979 C C . ASP A 1 129 ? -52.956 64.036 35.381 1.00 43.75 129 ASP A C 1
ATOM 981 O O . ASP A 1 129 ? -51.789 64.164 35.747 1.00 43.75 129 ASP A O 1
ATOM 985 N N . ASN A 1 130 ? -53.536 64.702 34.373 1.00 46.78 130 ASN A N 1
ATOM 986 C CA . ASN A 1 130 ? -53.057 65.729 33.432 1.00 46.78 130 ASN A CA 1
ATOM 987 C C . ASN A 1 130 ? -52.058 65.288 32.339 1.00 46.78 130 ASN A C 1
ATOM 989 O O . ASN A 1 130 ? -50.945 64.873 32.626 1.00 46.78 130 ASN A O 1
ATOM 993 N N . GLY A 1 131 ? -52.344 65.354 31.033 1.00 41.22 131 GLY A N 1
ATOM 994 C CA . GLY A 1 131 ? -53.343 66.142 30.305 1.00 41.22 131 GLY A CA 1
ATOM 995 C C . GLY A 1 131 ? -52.718 67.404 29.701 1.00 41.22 131 GLY A C 1
ATOM 996 O O . GLY A 1 131 ? -52.568 68.379 30.424 1.00 41.22 131 GLY A O 1
ATOM 997 N N . THR A 1 132 ? -52.450 67.336 28.383 1.00 46.44 132 THR A N 1
ATOM 998 C CA . THR A 1 132 ? -52.480 68.416 27.355 1.00 46.44 132 THR A CA 1
ATOM 999 C C . THR A 1 132 ? -51.533 69.619 27.536 1.00 46.44 132 THR A C 1
ATOM 1001 O O . THR A 1 132 ? -51.361 70.125 28.633 1.00 46.44 132 THR A O 1
ATOM 1004 N N . GLU A 1 133 ? -50.857 70.147 26.518 1.00 44.81 133 GLU A N 1
ATOM 1005 C CA . GLU A 1 133 ? -51.117 70.240 25.068 1.00 44.81 133 GLU A CA 1
ATOM 1006 C C . GLU A 1 133 ? -49.842 70.015 24.237 1.00 44.81 133 GLU A C 1
ATOM 1008 O O . GLU A 1 133 ? -48.731 70.290 24.751 1.00 44.81 133 GLU A O 1
#